Protein AF-A0A7V6X2F6-F1 (afdb_monomer_lite)

Secondary structure (DSSP, 8-state):
-PPPHHHHHHHTT-------SSPPPSS-PPPSS-PPPPHHHHHHHHHHHHSPPEE-SHHHHHHHHHHHHTTTS-HHHHHHHHHHHHHHHS-----TT-SS---SSSSTTEE---TTT--HHHHHTHHHHHHTT-

Foldseek 3Di:
DDDDPQRVCVVVVNHPDPDDPDDDDPDDDDDPDDDDDDPLVVVLVVVVVPFDQDADCQQVVQLVVQLVVQPPDDPVCSNVRSNVRSVVGADFDADPSDPDGGDCHNGSNYDYD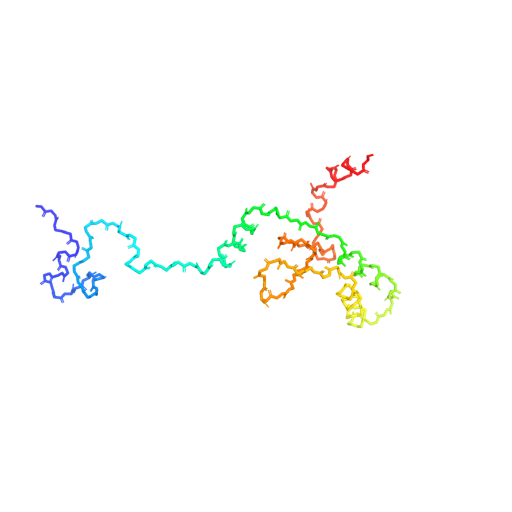DVVVDCPVCVVCVVVVVVVVD

pLDDT: mean 87.43, std 11.26, range [55.06, 98.31]

Radius of gyration: 27.43 Å; chains: 1; bounding box: 76×49×51 Å

Sequence (134 aa):
MVKKLADILEEKGINVSFQYGGKAPDEIVDREIKKEPHPRVKKLKDQYLNTLSSASMEFPYWYSRKFMELDGEVPEIRRAAALKHAFSHITPTIWPGELLVGGKTYHYRGSFPMPWESEGYFMAKEDELYQNAL

Structure (mmCIF, N/CA/C/O backbone):
data_AF-A0A7V6X2F6-F1
#
_entry.id   AF-A0A7V6X2F6-F1
#
loop_
_atom_site.group_PDB
_atom_site.id
_atom_site.type_symbol
_atom_site.label_atom_id
_atom_site.label_alt_id
_atom_site.label_comp_id
_atom_site.label_asym_id
_atom_site.label_entity_id
_atom_site.label_seq_id
_atom_site.pdbx_PDB_ins_code
_atom_site.Cartn_x
_atom_site.Cartn_y
_atom_site.Cartn_z
_atom_site.occupancy
_atom_site.B_iso_or_equiv
_atom_site.auth_seq_id
_atom_site.auth_comp_id
_atom_site.auth_asym_id
_atom_site.auth_atom_id
_atom_site.pdbx_PDB_model_num
ATOM 1 N N . MET A 1 1 ? -46.076 38.728 17.946 1.00 55.06 1 MET A N 1
ATOM 2 C CA . MET A 1 1 ? -45.013 37.702 18.009 1.00 55.06 1 MET A CA 1
ATOM 3 C C . MET A 1 1 ? -44.959 37.041 16.636 1.00 55.06 1 MET A C 1
ATOM 5 O O . MET A 1 1 ? -46.013 36.654 16.149 1.00 55.06 1 MET A O 1
ATOM 9 N N . VAL A 1 2 ? -43.810 37.041 15.954 1.00 77.50 2 VAL A N 1
ATOM 10 C CA . VAL A 1 2 ? -43.694 36.495 14.585 1.00 77.50 2 VAL A CA 1
ATOM 11 C C . VAL A 1 2 ? -43.770 34.968 14.670 1.00 77.50 2 VAL A C 1
ATOM 13 O O . VAL A 1 2 ? -42.940 34.368 15.349 1.00 77.50 2 VAL A O 1
ATOM 16 N N . LYS A 1 3 ? -44.780 34.353 14.040 1.00 78.31 3 LYS A N 1
ATOM 17 C CA . LYS A 1 3 ? -44.917 32.887 13.979 1.00 78.31 3 LYS A CA 1
ATOM 18 C C . LYS A 1 3 ? -43.789 32.301 13.131 1.00 78.31 3 LYS A C 1
ATOM 20 O O . LYS A 1 3 ? -43.446 32.877 12.094 1.00 78.31 3 LYS A O 1
ATOM 25 N N . LYS A 1 4 ? -43.208 31.176 13.551 1.00 81.06 4 LYS A N 1
ATOM 26 C CA . LYS A 1 4 ? -42.192 30.487 12.748 1.00 81.06 4 LYS A CA 1
ATOM 27 C C . LYS A 1 4 ? -42.876 29.791 11.571 1.00 81.06 4 LYS A C 1
ATOM 29 O O . LYS A 1 4 ? -44.047 29.431 11.634 1.00 81.06 4 LYS A O 1
ATOM 34 N N . LEU A 1 5 ? -42.131 29.589 10.485 1.00 78.56 5 LEU A N 1
ATOM 35 C CA . LEU A 1 5 ? -42.635 28.908 9.288 1.00 78.56 5 LEU A CA 1
ATOM 36 C C . LEU A 1 5 ? -43.177 27.501 9.603 1.00 78.56 5 LEU A C 1
ATOM 38 O O . LEU A 1 5 ? -44.172 27.093 9.016 1.00 78.56 5 LEU A O 1
ATOM 42 N N . ALA A 1 6 ? -42.551 26.798 10.553 1.00 74.62 6 ALA A N 1
ATOM 43 C CA . ALA A 1 6 ? -43.011 25.499 11.040 1.00 74.62 6 ALA A CA 1
ATOM 44 C C . ALA A 1 6 ? -44.433 25.576 11.628 1.00 74.62 6 ALA A C 1
ATOM 46 O O . ALA A 1 6 ? -45.296 24.820 11.195 1.00 74.62 6 ALA A O 1
ATOM 47 N N . ASP A 1 7 ? -44.695 26.554 12.503 1.00 80.25 7 ASP A N 1
ATOM 48 C CA . ASP A 1 7 ? -46.001 26.761 13.148 1.00 80.25 7 ASP A CA 1
ATOM 49 C C . ASP A 1 7 ? -47.108 27.054 12.112 1.00 80.25 7 ASP A C 1
ATOM 51 O O . ASP A 1 7 ? -48.229 26.566 12.214 1.00 80.25 7 ASP A O 1
ATOM 55 N N . ILE A 1 8 ? -46.786 27.831 11.068 1.00 81.69 8 ILE A N 1
ATOM 56 C CA . ILE A 1 8 ? -47.728 28.189 9.989 1.00 81.69 8 ILE A CA 1
ATOM 57 C C . ILE A 1 8 ? -48.078 26.975 9.118 1.00 81.69 8 ILE A C 1
ATOM 59 O O . ILE A 1 8 ? -49.196 26.867 8.610 1.00 81.69 8 ILE A O 1
ATOM 63 N N . LEU A 1 9 ? -47.112 26.090 8.883 1.00 76.94 9 LEU A N 1
ATOM 64 C CA . LEU A 1 9 ? -47.305 24.901 8.056 1.00 76.94 9 LEU A CA 1
ATOM 65 C C . LEU A 1 9 ? -48.043 23.799 8.829 1.00 76.94 9 LEU A C 1
ATOM 67 O O . LEU A 1 9 ? -48.918 23.150 8.253 1.00 76.94 9 LEU A O 1
ATOM 71 N N . GLU A 1 10 ? -47.795 23.676 10.134 1.00 79.88 10 GLU A N 1
ATOM 72 C CA . GLU A 1 10 ? -48.547 22.794 11.031 1.00 79.88 10 GLU A CA 1
ATOM 73 C C . GLU A 1 10 ? -50.026 23.208 11.131 1.00 79.88 10 GLU A C 1
ATOM 75 O O . GLU A 1 10 ? -50.908 22.364 10.974 1.00 79.88 10 GLU A O 1
ATOM 80 N N . GLU A 1 11 ? -50.322 24.511 11.241 1.00 81.25 11 GLU A N 1
ATOM 81 C CA . GLU A 1 11 ? -51.697 25.049 11.178 1.00 81.25 11 GLU A CA 1
ATOM 82 C C . GLU A 1 11 ? -52.423 24.708 9.863 1.00 81.25 11 GLU A C 1
ATOM 84 O O . GLU A 1 11 ? -53.651 24.633 9.826 1.00 81.25 11 GLU A O 1
ATOM 89 N N . LYS A 1 12 ? -51.677 24.479 8.777 1.00 82.12 12 LYS A N 1
ATOM 90 C CA . LYS A 1 12 ? -52.211 24.079 7.465 1.00 82.12 12 LYS A CA 1
ATOM 91 C C . LYS A 1 12 ? -52.267 22.562 7.268 1.00 82.12 12 LYS A C 1
ATOM 93 O O . LYS A 1 12 ? -52.540 22.109 6.158 1.00 82.12 12 LYS A O 1
ATOM 98 N N . GLY A 1 13 ? -52.004 21.780 8.316 1.00 71.25 13 GLY A N 1
ATOM 99 C CA . GLY A 1 13 ? -51.996 20.318 8.266 1.00 71.25 13 GLY A CA 1
ATOM 100 C C . GLY A 1 13 ? -50.800 19.727 7.513 1.00 71.25 13 GLY A C 1
ATOM 101 O O . GLY A 1 13 ? -50.810 18.539 7.196 1.00 71.25 13 GLY A O 1
ATOM 102 N N . ILE A 1 14 ? -49.774 20.529 7.213 1.00 73.00 14 ILE A N 1
ATOM 103 C CA . ILE A 1 14 ? -48.550 20.087 6.541 1.00 73.00 14 ILE A CA 1
ATOM 104 C C . ILE A 1 14 ? -47.479 19.919 7.614 1.00 73.00 14 ILE A C 1
ATOM 106 O O . ILE A 1 14 ? -46.840 20.882 8.037 1.00 73.00 14 ILE A O 1
ATOM 110 N N . ASN A 1 15 ? -47.287 18.682 8.071 1.00 64.62 15 ASN A N 1
ATOM 111 C CA . ASN A 1 15 ? -46.274 18.385 9.074 1.00 64.62 15 ASN A CA 1
ATOM 112 C C . ASN A 1 15 ? -44.872 18.441 8.438 1.00 64.62 15 ASN A C 1
ATOM 114 O O . ASN A 1 15 ? -44.514 17.601 7.615 1.00 64.62 15 ASN A O 1
ATOM 118 N N . VAL A 1 16 ? -44.097 19.460 8.810 1.00 63.94 16 VAL A N 1
ATOM 119 C CA . VAL A 1 16 ? -42.724 19.707 8.324 1.00 63.94 16 VAL A CA 1
ATOM 120 C C . VAL A 1 16 ? -41.669 19.152 9.285 1.00 63.94 16 VAL A C 1
ATOM 122 O O . VAL A 1 16 ? -40.470 19.324 9.066 1.00 63.94 16 VAL A O 1
ATOM 125 N N . SER A 1 17 ? -42.088 18.522 10.385 1.00 62.69 17 SER A N 1
ATOM 126 C CA . SER A 1 17 ? -41.156 17.944 11.343 1.00 62.69 17 SER A CA 1
ATOM 127 C C . SER A 1 17 ? -40.622 16.617 10.799 1.00 62.69 17 SER A C 1
ATOM 129 O O . SER A 1 17 ? -41.375 15.716 10.441 1.00 62.69 17 SER A O 1
ATOM 131 N N . PHE A 1 18 ? -39.296 16.478 10.742 1.00 56.50 18 PHE A N 1
ATOM 132 C CA . PHE A 1 18 ? -38.608 15.222 10.418 1.00 56.50 18 PHE A CA 1
ATOM 133 C C . PHE A 1 18 ? -38.689 14.214 11.587 1.00 56.50 18 PHE A C 1
ATOM 135 O O . PHE A 1 18 ? -37.700 13.576 11.941 1.00 56.50 18 PHE A O 1
ATOM 142 N N . GLN A 1 19 ? -39.850 14.109 12.238 1.00 61.47 19 GLN A N 1
ATOM 143 C CA . GLN A 1 19 ? -40.090 13.221 13.371 1.00 61.47 19 GLN A CA 1
ATOM 144 C C . GLN A 1 19 ? -40.702 11.909 12.879 1.00 61.47 19 GLN A C 1
ATOM 146 O O . GLN A 1 19 ? -41.792 11.888 12.314 1.00 61.47 19 GLN A O 1
ATOM 151 N N . TYR A 1 20 ? -40.001 10.799 13.108 1.00 55.44 20 TYR A N 1
ATOM 152 C CA . TYR A 1 20 ? -40.509 9.449 12.877 1.00 55.44 20 TYR A CA 1
ATOM 153 C C . TYR A 1 20 ? -40.416 8.655 14.181 1.00 55.44 20 TYR A C 1
ATOM 155 O O . TYR A 1 20 ? -39.336 8.532 14.750 1.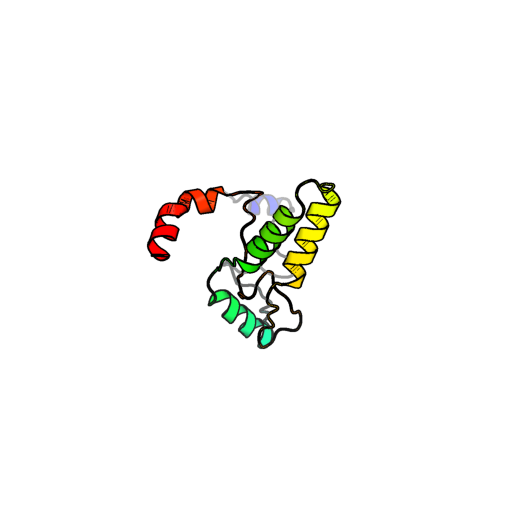00 55.44 20 TYR A O 1
ATOM 163 N N . GLY A 1 21 ? -41.541 8.118 14.661 1.00 62.41 21 GLY A N 1
ATOM 164 C CA . GLY A 1 21 ? -41.569 7.187 15.796 1.00 62.41 21 GLY A CA 1
ATOM 165 C C . GLY A 1 21 ? -41.506 7.792 17.209 1.00 62.41 21 GLY A C 1
ATOM 166 O O . GLY A 1 21 ? -41.457 7.026 18.166 1.00 62.41 21 GLY A O 1
ATOM 167 N N . GLY A 1 22 ? -41.545 9.119 17.381 1.00 67.69 22 GLY A N 1
ATOM 168 C CA . GLY A 1 22 ? -41.545 9.754 18.707 1.00 67.69 22 GLY A CA 1
ATOM 169 C C . GLY A 1 22 ? -41.330 11.270 18.673 1.00 67.69 22 GLY A C 1
ATOM 170 O O . GLY A 1 22 ? -41.261 11.870 17.601 1.00 67.69 22 GLY A O 1
ATOM 171 N N . LYS A 1 23 ? -41.217 11.894 19.855 1.00 69.81 23 LYS A N 1
ATOM 172 C CA . LYS A 1 23 ? -40.871 13.318 19.997 1.00 69.81 23 LYS A CA 1
ATOM 173 C C . LYS A 1 23 ? -39.364 13.482 19.779 1.00 69.81 23 LYS A C 1
ATOM 175 O O . LYS A 1 23 ? -38.588 12.848 20.492 1.00 69.81 23 LYS A O 1
ATOM 180 N N . ALA A 1 24 ? -38.951 14.318 18.822 1.00 68.62 24 ALA A N 1
ATOM 181 C CA . ALA A 1 24 ? -37.528 14.615 18.657 1.00 68.62 24 ALA A CA 1
ATOM 182 C C . ALA A 1 24 ? -36.983 15.284 19.932 1.00 68.62 24 ALA A C 1
ATOM 184 O O . ALA A 1 24 ? -37.689 16.100 20.531 1.00 68.62 24 ALA A O 1
ATOM 185 N N . PRO A 1 25 ? -35.753 14.945 20.343 1.00 71.38 25 PRO A N 1
ATOM 186 C CA . PRO A 1 25 ? -35.112 15.571 21.488 1.00 71.38 25 PRO A CA 1
ATOM 187 C C . PRO A 1 25 ? -34.924 17.074 21.261 1.00 71.38 25 PRO A C 1
ATOM 189 O O . PRO A 1 25 ? -34.732 17.528 20.133 1.00 71.38 25 PRO A O 1
ATOM 192 N N . ASP A 1 26 ? -34.982 17.835 22.355 1.00 75.94 26 ASP A N 1
ATOM 193 C CA . ASP A 1 26 ? -34.919 19.302 22.330 1.00 75.94 26 ASP A CA 1
ATOM 194 C C . ASP A 1 26 ? -33.524 19.829 21.918 1.00 75.94 26 ASP A C 1
ATOM 196 O O . ASP A 1 26 ? -33.380 20.986 21.526 1.00 75.94 26 ASP A O 1
ATOM 200 N N . GLU A 1 27 ? -32.504 18.963 21.946 1.00 81.62 27 GLU A N 1
ATOM 201 C CA . GLU A 1 27 ? -31.126 19.245 21.539 1.00 81.62 27 GLU A CA 1
ATOM 202 C C . GLU A 1 27 ? -30.609 18.190 20.550 1.00 81.62 27 GLU A C 1
ATOM 204 O O . GLU A 1 27 ? -31.157 17.092 20.428 1.00 81.62 27 GLU A O 1
ATOM 209 N N . ILE A 1 28 ? -29.522 18.514 19.838 1.00 77.19 28 ILE A N 1
ATOM 210 C CA . ILE A 1 28 ? -28.830 17.554 18.972 1.00 77.19 28 ILE A CA 1
ATOM 211 C C . ILE A 1 28 ? -28.258 16.442 19.858 1.00 77.19 28 ILE A C 1
ATOM 213 O O . ILE A 1 28 ? -27.269 16.644 20.561 1.00 77.19 28 ILE A O 1
ATOM 217 N N . VAL A 1 29 ? -28.871 15.262 19.802 1.00 81.06 29 VAL A N 1
ATOM 218 C CA . VAL A 1 29 ? -28.381 14.064 20.489 1.00 81.06 29 VAL A CA 1
ATOM 219 C C . VAL A 1 29 ? -27.600 13.167 19.535 1.00 81.06 29 VAL A C 1
ATOM 221 O O . VAL A 1 29 ? -27.787 13.192 18.318 1.00 81.06 29 VAL A O 1
ATOM 224 N N . ASP A 1 30 ? -26.717 12.352 20.105 1.00 82.06 30 ASP A N 1
ATOM 225 C CA . ASP A 1 30 ? -26.029 11.295 19.368 1.00 82.06 30 ASP A CA 1
ATOM 226 C C . ASP A 1 30 ? -27.021 10.227 18.865 1.00 82.06 30 ASP A C 1
ATOM 228 O O . ASP A 1 30 ? -28.179 10.164 19.285 1.00 82.06 30 ASP A O 1
ATOM 232 N N . ARG A 1 31 ? -26.568 9.358 17.960 1.00 82.00 31 ARG A N 1
ATOM 233 C CA . ARG A 1 31 ? -27.383 8.264 17.424 1.00 82.00 31 ARG A CA 1
ATOM 234 C C . ARG A 1 31 ? -27.905 7.369 18.550 1.00 82.00 31 ARG A C 1
ATOM 236 O O . ARG A 1 31 ? -27.137 6.909 19.393 1.00 82.00 31 ARG A O 1
ATOM 243 N N . GLU A 1 32 ? -29.194 7.034 18.484 1.00 81.12 32 GLU A N 1
ATOM 244 C CA . GLU A 1 32 ? -29.843 6.105 19.422 1.00 81.12 32 GLU A CA 1
ATOM 245 C C . GLU A 1 32 ? -29.136 4.740 19.463 1.00 81.12 32 GLU A C 1
ATOM 247 O O . GLU A 1 32 ? -28.928 4.159 20.527 1.00 81.12 32 GLU A O 1
ATOM 252 N N . ILE A 1 33 ? -28.711 4.241 18.296 1.00 84.25 33 ILE A N 1
ATOM 253 C CA . ILE A 1 33 ? -27.984 2.975 18.175 1.00 84.25 33 ILE A CA 1
ATOM 254 C C . ILE A 1 33 ? -26.479 3.240 18.192 1.00 84.25 33 ILE A C 1
ATOM 256 O O . ILE A 1 33 ? -25.887 3.656 17.189 1.00 84.25 33 ILE A O 1
ATOM 260 N N . LYS A 1 34 ? -25.845 2.888 19.310 1.00 86.38 34 LYS A N 1
ATOM 261 C CA . LYS A 1 34 ? -24.389 2.910 19.477 1.00 86.38 34 LYS A CA 1
ATOM 262 C C . LYS A 1 34 ? -23.804 1.555 19.086 1.00 86.38 34 LYS A C 1
ATOM 264 O O . LYS A 1 34 ? -23.955 0.572 19.806 1.00 86.38 34 LYS A O 1
ATOM 269 N N . LYS A 1 35 ? -23.176 1.481 17.910 1.00 87.12 35 LYS A N 1
ATOM 270 C CA . LYS A 1 35 ? -22.499 0.264 17.437 1.00 87.12 35 LYS A CA 1
ATOM 271 C C . LYS A 1 35 ? -21.029 0.306 17.829 1.00 87.12 35 LYS A C 1
ATOM 273 O O . LYS A 1 35 ? -20.305 1.185 17.372 1.00 87.12 35 LYS A O 1
ATOM 278 N N . GLU A 1 36 ? -20.589 -0.688 18.589 1.00 90.56 36 GLU A N 1
ATOM 279 C CA . GLU A 1 36 ? -19.172 -0.873 18.889 1.00 90.56 36 GLU A CA 1
ATOM 280 C C . GLU A 1 36 ? -18.511 -1.777 17.838 1.00 90.56 36 GLU A C 1
ATOM 282 O O . GLU A 1 36 ? -19.052 -2.836 17.496 1.00 90.56 36 GLU A O 1
ATOM 287 N N . PRO A 1 37 ? -17.346 -1.390 17.291 1.00 90.31 37 PRO A N 1
ATOM 288 C CA . PRO A 1 37 ? -16.607 -2.248 16.382 1.00 90.31 37 PRO A CA 1
ATOM 289 C C . PRO A 1 37 ? -16.061 -3.471 17.126 1.00 90.31 37 PRO A C 1
ATOM 291 O O . PRO A 1 37 ? -15.670 -3.400 18.291 1.00 90.31 37 PRO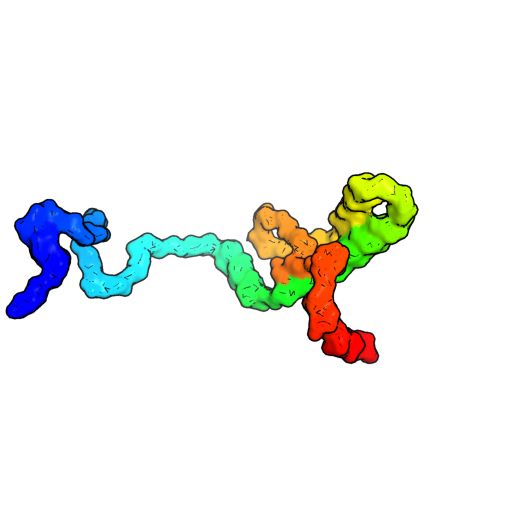 A O 1
ATOM 294 N N . HIS A 1 38 ? -15.947 -4.597 16.420 1.00 95.19 38 HIS A N 1
ATOM 295 C CA . HIS A 1 38 ? -15.286 -5.784 16.960 1.00 95.19 38 HIS A CA 1
ATOM 296 C C . HIS A 1 38 ? -13.850 -5.437 17.420 1.00 95.19 38 HIS A C 1
ATOM 298 O O . HIS A 1 38 ? -13.161 -4.701 16.703 1.00 95.19 38 HIS A O 1
ATOM 304 N N . PRO A 1 39 ? -13.332 -5.995 18.535 1.00 96.31 39 PRO A N 1
ATOM 305 C CA . PRO A 1 39 ? -12.014 -5.635 19.079 1.00 96.31 39 PRO A CA 1
ATOM 306 C C . PRO A 1 39 ? -10.864 -5.680 18.061 1.00 96.31 39 PRO A C 1
ATOM 308 O O . PRO A 1 39 ? -9.985 -4.824 18.064 1.00 96.31 39 PRO A O 1
ATOM 311 N N . ARG A 1 40 ? -10.899 -6.648 17.136 1.00 96.62 40 ARG A N 1
ATOM 312 C CA . ARG A 1 40 ? -9.966 -6.759 15.998 1.00 96.62 40 ARG A CA 1
ATOM 313 C C . ARG A 1 40 ? -9.993 -5.535 15.074 1.00 96.62 40 ARG A C 1
ATOM 315 O O . ARG A 1 40 ? -8.942 -5.026 14.715 1.00 96.62 40 ARG A O 1
ATOM 322 N N . VAL A 1 41 ? -11.184 -5.046 14.725 1.00 96.12 41 VAL A N 1
ATOM 323 C CA . VAL A 1 41 ? -11.358 -3.860 13.868 1.00 96.12 41 VAL A CA 1
ATOM 324 C C . VAL A 1 41 ? -10.884 -2.608 14.593 1.00 96.12 41 VAL A C 1
ATOM 326 O O . VAL A 1 41 ? -10.228 -1.769 13.984 1.00 96.12 41 VAL A O 1
ATOM 329 N N . LYS A 1 42 ? -11.158 -2.504 15.899 1.00 96.25 42 LYS A N 1
ATOM 330 C CA . LYS A 1 42 ? -10.649 -1.404 16.724 1.00 96.25 42 LYS A CA 1
ATOM 331 C C . LYS A 1 42 ? -9.117 -1.354 16.695 1.00 96.25 42 LYS A C 1
ATOM 333 O O . LYS A 1 42 ? -8.569 -0.323 16.337 1.00 96.25 42 LYS A O 1
ATOM 338 N N . LYS A 1 43 ? -8.442 -2.490 16.919 1.00 96.50 43 LYS A N 1
ATOM 339 C CA . LYS A 1 43 ? -6.972 -2.589 16.836 1.00 96.50 43 LYS A CA 1
ATOM 340 C C . LYS A 1 43 ? -6.413 -2.189 15.465 1.00 96.50 43 LYS A C 1
ATOM 342 O O . LYS A 1 43 ? -5.453 -1.432 15.411 1.00 96.50 43 LYS A O 1
ATOM 347 N N . LEU A 1 44 ? -7.021 -2.656 14.371 1.00 96.44 44 LEU A N 1
ATOM 348 C CA . LEU A 1 44 ? -6.590 -2.295 13.011 1.00 96.44 44 LEU A CA 1
ATOM 349 C C . LEU A 1 44 ? -6.789 -0.797 12.727 1.00 96.44 44 LEU A C 1
ATOM 351 O O . LEU A 1 44 ? -5.924 -0.153 12.139 1.00 96.44 44 LEU A O 1
ATOM 355 N N . LYS A 1 45 ? -7.901 -0.213 13.189 1.00 95.69 45 LYS A N 1
ATOM 356 C CA . LYS A 1 45 ? -8.140 1.232 13.091 1.00 95.69 45 LYS A CA 1
ATOM 357 C C . LYS A 1 45 ? -7.111 2.023 13.899 1.00 95.69 45 LYS A C 1
ATOM 359 O O . LYS A 1 45 ? -6.586 3.013 13.399 1.00 95.69 45 LYS A O 1
ATOM 364 N N . ASP A 1 46 ? -6.811 1.589 15.116 1.00 96.25 46 ASP A N 1
ATOM 365 C CA . ASP A 1 46 ? -5.817 2.245 15.963 1.00 96.25 46 ASP A CA 1
ATOM 366 C C . ASP A 1 46 ? -4.427 2.173 15.307 1.00 96.25 46 ASP A C 1
ATOM 368 O O . ASP A 1 46 ? -3.720 3.177 15.252 1.00 96.25 46 ASP A O 1
ATOM 372 N N . GLN A 1 47 ? -4.060 1.035 14.710 1.00 95.44 47 GLN A N 1
ATOM 373 C CA . GLN A 1 47 ? -2.833 0.906 13.918 1.00 95.44 47 GLN A CA 1
ATOM 374 C C . GLN A 1 47 ? -2.821 1.861 12.715 1.00 95.44 47 GLN A C 1
ATOM 376 O O . GLN A 1 47 ? -1.829 2.559 12.505 1.00 95.44 47 GLN A O 1
ATOM 381 N N . TYR A 1 48 ? -3.919 1.948 11.957 1.00 95.44 48 TYR A N 1
ATOM 382 C CA . TYR A 1 48 ? -4.052 2.886 10.837 1.00 95.44 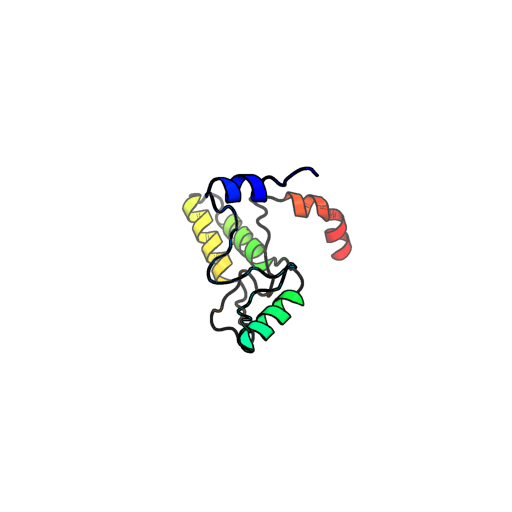48 TYR A CA 1
ATOM 383 C C . TYR A 1 48 ? -3.798 4.335 11.264 1.00 95.44 48 TYR A C 1
ATOM 385 O O . TYR A 1 48 ? -3.015 5.042 10.627 1.00 95.44 48 TYR A O 1
ATOM 393 N N . LEU A 1 49 ? -4.446 4.774 12.346 1.00 96.38 49 LEU A N 1
ATOM 394 C CA . LEU A 1 49 ? -4.360 6.154 12.829 1.00 96.38 49 LEU A CA 1
ATOM 395 C C . LEU A 1 49 ? -2.972 6.503 13.375 1.00 96.38 49 LEU A C 1
ATOM 397 O O . LEU A 1 49 ? -2.558 7.653 13.261 1.00 96.38 49 LEU A O 1
ATOM 401 N N . ASN A 1 50 ? -2.245 5.518 13.908 1.00 96.38 50 ASN A N 1
ATOM 402 C CA . ASN A 1 50 ? -0.883 5.696 14.412 1.00 96.38 50 ASN A CA 1
ATOM 403 C C . ASN A 1 50 ? 0.208 5.502 13.344 1.00 96.38 50 ASN A C 1
ATOM 405 O O . ASN A 1 50 ? 1.384 5.710 13.636 1.00 96.38 50 ASN A O 1
ATOM 409 N N . THR A 1 51 ? -0.142 5.107 12.116 1.00 96.06 51 THR A N 1
ATOM 410 C CA . THR A 1 51 ? 0.847 4.898 11.048 1.00 96.06 51 THR A CA 1
ATOM 411 C C . THR A 1 51 ? 0.983 6.137 10.163 1.00 96.06 51 THR A C 1
ATOM 413 O O . THR A 1 51 ? -0.010 6.749 9.754 1.00 96.06 51 THR A O 1
ATOM 416 N N . LEU A 1 52 ? 2.227 6.483 9.825 1.00 95.19 52 LEU A N 1
ATOM 417 C CA . LEU A 1 52 ? 2.556 7.553 8.886 1.00 95.19 52 LEU A CA 1
ATOM 418 C C . LEU A 1 52 ? 2.210 7.167 7.443 1.00 95.19 52 LEU A C 1
ATOM 420 O O . LEU A 1 52 ? 2.250 5.997 7.068 1.00 95.19 52 LEU A O 1
ATOM 424 N N . SER A 1 53 ? 1.895 8.173 6.627 1.00 94.00 53 SER A N 1
ATOM 425 C CA . SER A 1 53 ? 1.811 8.005 5.176 1.00 94.00 53 SER A CA 1
ATOM 426 C C . SER A 1 53 ? 3.221 7.846 4.611 1.00 94.00 53 SER A C 1
ATOM 428 O O . SER A 1 53 ? 4.076 8.690 4.878 1.00 94.00 53 SER A O 1
ATOM 430 N N . SER A 1 54 ? 3.469 6.794 3.831 1.00 91.56 54 SER A N 1
ATOM 431 C CA . SER A 1 54 ? 4.819 6.455 3.359 1.00 91.56 54 SER A CA 1
ATOM 432 C C . SER A 1 54 ? 4.848 6.154 1.864 1.00 91.56 54 SER A C 1
ATOM 434 O O . SER A 1 54 ? 3.965 5.475 1.335 1.00 91.56 54 SER A O 1
ATOM 436 N N . ALA A 1 55 ? 5.885 6.646 1.188 1.00 90.69 55 ALA A N 1
ATOM 437 C CA . ALA A 1 55 ? 6.165 6.348 -0.210 1.00 90.69 55 ALA A CA 1
ATOM 438 C C . ALA A 1 55 ? 7.230 5.245 -0.315 1.00 90.69 55 ALA A C 1
ATOM 440 O O . ALA A 1 55 ? 8.277 5.337 0.317 1.00 90.69 55 ALA A O 1
ATOM 441 N N . SER A 1 56 ? 6.961 4.214 -1.115 1.00 93.00 56 SER A N 1
ATOM 442 C CA . SER A 1 56 ? 7.911 3.145 -1.442 1.00 93.00 56 SER A CA 1
ATOM 443 C C . SER A 1 56 ? 8.453 3.315 -2.859 1.00 93.00 56 SER A C 1
ATOM 445 O O . SER A 1 56 ? 7.735 3.773 -3.749 1.00 93.00 56 SER A O 1
ATOM 447 N N . MET A 1 57 ? 9.695 2.876 -3.072 1.00 92.75 57 MET A N 1
ATOM 448 C CA . MET A 1 57 ? 10.352 2.876 -4.380 1.00 92.75 57 MET A CA 1
ATOM 449 C C . MET A 1 57 ? 10.403 1.499 -5.056 1.00 92.75 57 MET A C 1
ATOM 451 O O . MET A 1 57 ? 10.848 1.426 -6.196 1.00 92.75 57 MET A O 1
ATOM 455 N N . GLU A 1 58 ? 9.922 0.418 -4.426 1.00 95.94 58 GLU A N 1
ATOM 456 C CA . GLU A 1 58 ? 10.000 -0.935 -5.014 1.00 95.94 58 GLU A CA 1
ATOM 457 C C . GLU A 1 58 ? 9.275 -1.023 -6.361 1.00 95.94 58 GLU A C 1
ATOM 459 O O . GLU A 1 58 ? 9.860 -1.413 -7.369 1.00 95.94 58 GLU A O 1
ATOM 464 N N . PHE A 1 59 ? 8.003 -0.619 -6.393 1.00 96.62 59 PHE A N 1
ATOM 465 C CA . PHE A 1 59 ? 7.211 -0.653 -7.617 1.00 96.62 59 PHE A CA 1
ATOM 466 C C . PHE A 1 59 ? 7.814 0.204 -8.745 1.00 96.62 59 PHE A C 1
ATOM 468 O O . PHE A 1 59 ? 8.050 -0.348 -9.822 1.00 96.62 59 PHE A O 1
ATOM 475 N N . PRO A 1 60 ? 8.076 1.518 -8.560 1.00 94.94 60 PRO A N 1
ATOM 476 C CA . PRO A 1 60 ? 8.605 2.354 -9.636 1.00 94.94 60 PRO A CA 1
ATOM 477 C C . PRO A 1 60 ? 9.995 1.903 -10.078 1.00 94.94 60 PRO A C 1
ATOM 479 O O . PRO A 1 60 ? 10.278 1.956 -11.270 1.00 94.94 60 PRO A O 1
ATOM 482 N N . TYR A 1 61 ? 10.835 1.400 -9.169 1.00 95.62 61 TYR A N 1
ATOM 483 C CA . TYR A 1 61 ? 12.133 0.832 -9.528 1.00 95.62 61 TYR A CA 1
ATOM 484 C C . TYR A 1 61 ? 11.982 -0.347 -10.497 1.00 95.62 61 TYR A C 1
ATOM 486 O O . TYR A 1 61 ? 12.530 -0.317 -11.603 1.00 95.62 61 TYR A O 1
ATOM 494 N N . TRP A 1 62 ? 11.208 -1.368 -10.118 1.00 97.94 62 TRP A N 1
ATOM 495 C CA . TRP A 1 62 ? 11.044 -2.572 -10.935 1.00 97.94 62 TRP A CA 1
ATOM 496 C C . TRP A 1 62 ? 10.297 -2.297 -12.235 1.00 97.94 62 TRP A C 1
ATOM 498 O O . TRP A 1 62 ? 10.655 -2.842 -13.282 1.00 97.94 62 TRP A O 1
ATOM 508 N N . TYR A 1 63 ? 9.288 -1.427 -12.184 1.00 97.69 63 TYR A N 1
ATOM 509 C CA . TYR A 1 63 ? 8.572 -0.996 -13.373 1.00 97.69 63 TYR A CA 1
ATOM 510 C C . TYR A 1 63 ? 9.522 -0.314 -14.358 1.00 97.69 63 TYR A C 1
ATOM 512 O O . TYR A 1 63 ? 9.629 -0.756 -15.502 1.00 97.69 63 TYR A O 1
ATOM 520 N N . SER A 1 64 ? 10.227 0.736 -13.920 1.00 95.94 64 SER A N 1
ATOM 521 C CA . SER A 1 64 ? 11.076 1.546 -14.797 1.00 95.94 64 SER A CA 1
ATOM 522 C C . SER A 1 64 ? 12.213 0.721 -15.376 1.00 95.94 64 SER A C 1
ATOM 524 O O . SER A 1 64 ? 12.456 0.785 -16.577 1.00 95.94 64 SER A O 1
ATOM 526 N N . ARG A 1 65 ? 12.840 -0.135 -14.561 1.00 96.81 65 ARG A N 1
ATOM 527 C CA . ARG A 1 65 ? 13.880 -1.061 -15.016 1.00 96.81 65 ARG A CA 1
ATOM 528 C C . ARG A 1 65 ? 13.390 -1.943 -16.164 1.00 96.81 65 ARG A C 1
ATOM 530 O O . ARG A 1 65 ? 13.994 -1.943 -17.233 1.00 96.81 65 ARG A O 1
ATOM 537 N N . LYS A 1 66 ? 12.271 -2.654 -15.982 1.00 98.19 66 LYS A N 1
ATOM 538 C CA . LYS A 1 66 ? 11.740 -3.546 -17.025 1.00 98.19 66 LYS A CA 1
ATOM 539 C C . LYS A 1 66 ? 11.241 -2.782 -18.245 1.00 98.19 66 LYS A C 1
ATOM 541 O O . LYS A 1 66 ? 11.392 -3.252 -19.369 1.00 98.19 66 LYS A O 1
ATOM 546 N N . PHE A 1 67 ? 10.644 -1.615 -18.028 1.00 97.56 67 PHE A N 1
ATOM 547 C CA . PHE A 1 67 ? 10.179 -0.759 -19.106 1.00 97.56 67 PHE A CA 1
ATOM 548 C C . PHE A 1 67 ? 11.350 -0.288 -19.977 1.00 97.56 67 PHE A C 1
ATOM 550 O O . PHE A 1 67 ? 11.252 -0.363 -21.198 1.00 97.56 67 PHE A O 1
ATOM 557 N N . MET A 1 68 ? 12.463 0.144 -19.379 1.00 97.06 68 MET A N 1
ATOM 558 C CA . MET A 1 68 ? 13.675 0.555 -20.101 1.00 97.06 68 MET A CA 1
ATOM 559 C C . MET A 1 68 ? 14.357 -0.616 -20.821 1.00 97.06 68 MET A C 1
ATOM 561 O O . MET A 1 68 ? 14.816 -0.441 -21.942 1.00 97.06 68 MET A O 1
ATOM 565 N N . GLU A 1 69 ? 14.368 -1.816 -20.233 1.00 98.00 69 GLU A N 1
ATOM 566 C CA . GLU A 1 69 ? 14.906 -3.026 -20.882 1.00 98.00 69 GLU A CA 1
ATOM 567 C C . GLU A 1 69 ? 14.176 -3.408 -22.181 1.00 98.00 69 GLU A C 1
ATOM 569 O O . GLU A 1 69 ? 14.759 -4.059 -23.043 1.00 98.00 69 GLU A O 1
ATOM 574 N N . LEU A 1 70 ? 12.898 -3.049 -22.306 1.00 97.88 70 LEU A N 1
ATOM 575 C CA . LEU A 1 70 ? 12.034 -3.394 -23.438 1.00 97.88 70 LEU A CA 1
ATOM 576 C C . LEU A 1 70 ? 11.867 -2.219 -24.411 1.00 97.88 70 LEU A C 1
ATOM 578 O O . LEU A 1 70 ? 10.790 -2.013 -24.975 1.00 97.88 70 LEU A O 1
ATOM 582 N N . ASP A 1 71 ? 12.902 -1.395 -24.562 1.00 97.25 71 ASP A N 1
ATOM 583 C CA . ASP A 1 71 ? 12.858 -0.294 -25.515 1.00 97.25 71 ASP A CA 1
ATOM 584 C C . ASP A 1 71 ? 12.760 -0.800 -26.960 1.00 97.25 71 ASP A C 1
ATOM 586 O O . ASP A 1 71 ? 13.453 -1.735 -27.354 1.00 97.25 71 ASP A O 1
ATOM 590 N N . GLY A 1 72 ? 11.848 -0.209 -27.736 1.00 96.88 72 GLY A N 1
ATOM 591 C CA . GLY A 1 72 ? 11.504 -0.664 -29.089 1.00 96.88 72 GLY A CA 1
ATOM 592 C C . GLY A 1 72 ? 10.428 -1.756 -29.176 1.00 96.88 72 GLY A C 1
ATOM 593 O O . GLY A 1 72 ? 10.010 -2.094 -30.280 1.00 96.88 72 GLY A O 1
ATOM 594 N N . GLU A 1 73 ? 9.940 -2.282 -28.050 1.00 98.06 73 GLU A N 1
ATOM 595 C CA . GLU A 1 73 ? 8.828 -3.241 -28.030 1.00 98.06 73 GLU A CA 1
ATOM 596 C C . GLU A 1 73 ? 7.465 -2.562 -28.274 1.00 98.06 73 GLU A C 1
ATOM 598 O O . GLU A 1 73 ? 7.293 -1.361 -28.029 1.00 98.06 73 GLU A O 1
ATOM 603 N N . VAL A 1 74 ? 6.467 -3.344 -28.700 1.00 98.12 74 VAL A N 1
ATOM 604 C CA . VAL A 1 74 ? 5.070 -2.899 -28.828 1.00 98.12 74 VAL A CA 1
ATOM 605 C C . VAL A 1 74 ? 4.582 -2.306 -27.491 1.00 98.12 74 VAL A C 1
ATOM 607 O O . VAL A 1 74 ? 4.693 -2.983 -26.461 1.00 98.12 74 VAL A O 1
ATOM 610 N N . PRO A 1 75 ? 4.032 -1.073 -27.457 1.00 97.19 75 PRO A N 1
ATOM 611 C CA . PRO A 1 75 ? 3.734 -0.360 -26.209 1.00 97.19 75 PRO A CA 1
ATOM 612 C C . PRO A 1 75 ? 2.881 -1.140 -25.201 1.00 97.19 75 PRO A C 1
ATOM 614 O O . PRO A 1 75 ? 3.156 -1.113 -23.999 1.00 97.19 75 PRO A O 1
ATOM 617 N N . GLU A 1 76 ? 1.873 -1.871 -25.668 1.00 97.94 76 GLU A N 1
ATOM 618 C CA . GLU A 1 76 ? 0.973 -2.675 -24.841 1.00 97.94 76 GLU A CA 1
ATOM 619 C C . GLU A 1 76 ? 1.712 -3.845 -24.186 1.00 97.94 76 GLU A C 1
ATOM 621 O O . GLU A 1 76 ? 1.550 -4.094 -22.988 1.00 97.94 76 GLU A O 1
ATOM 626 N N . ILE A 1 77 ? 2.574 -4.525 -24.950 1.00 98.19 77 ILE A N 1
ATOM 627 C CA . ILE A 1 77 ? 3.416 -5.621 -24.458 1.00 98.19 77 ILE A CA 1
ATOM 628 C C . ILE A 1 77 ? 4.443 -5.079 -23.469 1.00 98.19 77 ILE A C 1
ATOM 630 O O . ILE A 1 77 ? 4.584 -5.620 -22.368 1.00 98.19 77 ILE A O 1
ATOM 634 N N . ARG A 1 78 ? 5.096 -3.965 -23.811 1.00 98.19 78 ARG A N 1
ATOM 635 C CA . ARG A 1 78 ? 6.062 -3.269 -22.955 1.00 98.19 78 ARG A CA 1
ATOM 636 C C . ARG A 1 78 ? 5.446 -2.893 -21.608 1.00 98.19 78 ARG A C 1
ATOM 638 O O . ARG A 1 78 ? 6.000 -3.223 -20.556 1.00 98.19 78 ARG A O 1
ATOM 645 N N . ARG A 1 79 ? 4.269 -2.257 -21.619 1.00 97.25 79 ARG A N 1
ATOM 646 C CA . ARG A 1 79 ? 3.531 -1.850 -20.412 1.00 97.25 79 ARG A CA 1
ATOM 647 C C . ARG A 1 79 ? 3.098 -3.058 -19.585 1.00 97.25 79 ARG A C 1
ATOM 649 O O . ARG A 1 79 ? 3.321 -3.066 -18.374 1.00 97.25 79 ARG A O 1
ATOM 656 N N . ALA A 1 80 ? 2.507 -4.075 -20.211 1.00 98.31 80 ALA A N 1
ATOM 657 C CA . ALA A 1 80 ? 2.049 -5.275 -19.514 1.00 98.31 80 ALA A CA 1
ATOM 658 C C . ALA A 1 80 ? 3.213 -6.041 -18.865 1.00 98.31 80 ALA A C 1
ATOM 660 O O . ALA A 1 80 ? 3.118 -6.447 -17.704 1.00 98.31 80 ALA A O 1
ATOM 661 N N . ALA A 1 81 ? 4.332 -6.190 -19.576 1.00 98.31 81 ALA A N 1
ATOM 662 C CA . ALA A 1 81 ? 5.529 -6.845 -19.064 1.00 98.31 81 ALA A CA 1
ATOM 663 C C . ALA A 1 81 ? 6.145 -6.077 -17.886 1.00 98.31 81 ALA A C 1
ATOM 665 O O . ALA A 1 81 ? 6.496 -6.698 -16.881 1.00 98.31 81 ALA A O 1
ATOM 666 N N . ALA A 1 82 ? 6.223 -4.746 -17.967 1.00 98.19 82 ALA A N 1
ATOM 667 C CA . ALA A 1 82 ? 6.724 -3.911 -16.878 1.00 98.19 82 ALA A CA 1
ATOM 668 C C . ALA A 1 82 ? 5.828 -3.971 -15.629 1.00 98.19 82 ALA A C 1
ATOM 670 O O . ALA A 1 82 ? 6.335 -4.142 -14.521 1.00 98.19 82 ALA A O 1
ATOM 671 N N . LEU A 1 83 ? 4.499 -3.922 -15.794 1.00 97.62 83 LEU A N 1
ATOM 672 C CA . LEU A 1 83 ? 3.547 -4.084 -14.686 1.00 97.62 83 LEU A CA 1
ATOM 673 C C . LEU A 1 83 ? 3.663 -5.462 -14.033 1.00 97.62 83 LEU A C 1
ATOM 675 O O . LEU A 1 83 ? 3.767 -5.553 -12.810 1.00 97.62 83 LEU A O 1
ATOM 679 N N . LYS A 1 84 ? 3.685 -6.531 -14.840 1.00 98.31 84 LYS A N 1
ATOM 680 C CA . LYS A 1 84 ? 3.897 -7.896 -14.344 1.00 98.31 84 LYS A CA 1
ATOM 681 C C . LYS A 1 84 ? 5.194 -7.976 -13.548 1.00 98.31 84 LYS A C 1
ATOM 683 O O . LYS A 1 84 ? 5.197 -8.536 -12.455 1.00 98.31 84 LYS A O 1
ATOM 688 N N . HIS A 1 85 ? 6.281 -7.423 -14.082 1.00 98.25 85 HIS A N 1
ATOM 689 C CA . HIS A 1 85 ? 7.578 -7.453 -13.422 1.00 98.25 85 HIS A CA 1
ATOM 690 C C . HIS A 1 85 ? 7.531 -6.715 -12.082 1.00 98.25 85 HIS A C 1
ATOM 692 O O . HIS A 1 85 ? 7.899 -7.304 -11.074 1.00 98.25 85 HIS A O 1
ATOM 698 N N . ALA A 1 86 ? 6.975 -5.504 -12.037 1.00 97.56 86 ALA A N 1
ATOM 699 C CA . ALA A 1 86 ? 6.843 -4.739 -10.802 1.00 97.56 86 ALA A CA 1
ATOM 700 C C . ALA A 1 86 ? 6.014 -5.472 -9.735 1.00 97.56 86 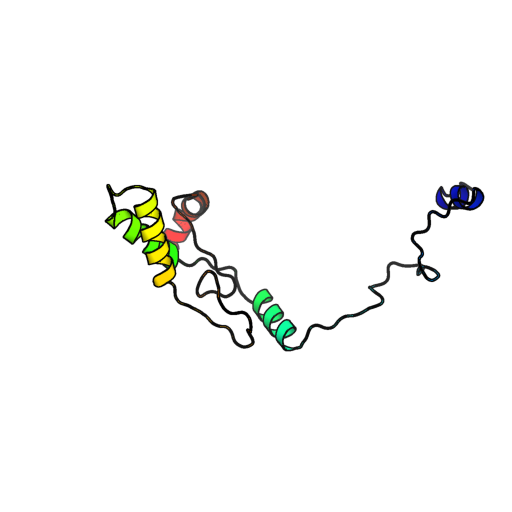ALA A C 1
ATOM 702 O O . ALA A 1 86 ? 6.518 -5.730 -8.645 1.00 97.56 86 ALA A O 1
ATOM 703 N N . PHE A 1 87 ? 4.785 -5.895 -10.051 1.00 96.25 87 PHE A N 1
ATOM 704 C CA . PHE A 1 87 ? 3.924 -6.599 -9.089 1.00 96.25 87 PHE A CA 1
ATOM 705 C C . PHE A 1 87 ? 4.477 -7.956 -8.636 1.00 96.25 87 PHE A C 1
ATOM 707 O O . PHE A 1 87 ? 4.137 -8.408 -7.548 1.00 96.25 87 PHE A O 1
ATOM 714 N N . SER A 1 88 ? 5.331 -8.605 -9.434 1.00 97.25 88 SER A N 1
ATOM 715 C CA . SER A 1 88 ? 5.962 -9.873 -9.033 1.00 97.25 88 SER A CA 1
ATOM 716 C C . SER A 1 88 ? 7.156 -9.689 -8.090 1.00 97.25 88 SER A C 1
ATOM 718 O O . SER A 1 88 ? 7.625 -10.678 -7.538 1.00 97.25 88 SER A O 1
ATOM 720 N N . HIS A 1 89 ? 7.668 -8.462 -7.931 1.00 97.31 89 HIS A N 1
ATOM 721 C CA . HIS A 1 89 ? 8.878 -8.171 -7.149 1.00 97.31 89 HIS A CA 1
ATOM 722 C C . HIS A 1 89 ? 8.640 -7.236 -5.954 1.00 97.31 89 HIS A C 1
ATOM 724 O O . HIS A 1 89 ? 9.589 -6.928 -5.235 1.00 97.31 89 HIS A O 1
ATOM 730 N N . ILE A 1 90 ? 7.407 -6.770 -5.730 1.00 96.19 90 ILE A N 1
ATOM 731 C CA . ILE A 1 90 ? 7.077 -6.018 -4.513 1.00 96.19 90 ILE A CA 1
ATOM 732 C C . ILE A 1 90 ? 7.060 -6.938 -3.292 1.00 96.19 90 ILE A C 1
ATOM 734 O O . ILE A 1 90 ? 6.647 -8.096 -3.379 1.00 96.19 90 ILE A O 1
ATOM 738 N N . THR A 1 91 ? 7.454 -6.405 -2.140 1.00 97.00 91 THR A N 1
ATOM 739 C CA . THR A 1 91 ? 7.445 -7.132 -0.871 1.00 97.00 91 THR A CA 1
ATOM 740 C C . THR A 1 91 ? 6.005 -7.283 -0.357 1.00 97.00 91 THR A C 1
ATOM 742 O O . THR A 1 91 ? 5.376 -6.282 0.013 1.00 97.00 91 THR A O 1
ATOM 745 N N . PRO A 1 92 ? 5.440 -8.507 -0.295 1.00 95.56 92 PRO A N 1
ATOM 746 C CA . PRO A 1 92 ? 4.110 -8.715 0.263 1.00 95.56 92 PRO A CA 1
ATOM 747 C C . PRO A 1 92 ? 4.156 -8.573 1.785 1.00 95.56 92 PRO A C 1
ATOM 749 O O . PRO A 1 92 ? 5.060 -9.078 2.446 1.00 95.56 92 PRO A O 1
ATOM 752 N N . THR A 1 93 ? 3.163 -7.899 2.359 1.00 94.94 93 THR A N 1
ATOM 753 C CA . THR A 1 93 ? 3.057 -7.712 3.811 1.00 94.94 93 THR A CA 1
ATOM 754 C C . THR A 1 93 ? 1.671 -8.119 4.289 1.00 94.94 93 THR A C 1
ATOM 756 O O . THR A 1 93 ? 0.672 -7.836 3.629 1.00 94.94 93 THR A O 1
ATOM 759 N N . ILE A 1 94 ? 1.629 -8.803 5.431 1.00 96.31 94 ILE A N 1
ATOM 760 C CA . ILE A 1 94 ? 0.405 -9.216 6.119 1.00 96.31 94 ILE A CA 1
ATOM 761 C C . ILE A 1 94 ? 0.507 -8.701 7.548 1.00 96.31 94 ILE A C 1
ATOM 763 O O . ILE A 1 94 ? 1.470 -9.021 8.251 1.00 96.31 94 ILE A O 1
ATOM 767 N N . TRP A 1 95 ? -0.471 -7.914 7.986 1.00 95.31 95 TRP A N 1
ATOM 768 C CA . TRP A 1 95 ? -0.446 -7.320 9.318 1.00 95.31 95 TRP A CA 1
ATOM 769 C C . TRP A 1 95 ? -1.214 -8.168 10.341 1.00 95.31 95 TRP A C 1
ATOM 771 O O . TRP A 1 95 ? -2.220 -8.804 10.009 1.00 95.31 95 TRP A O 1
ATOM 781 N N . PRO A 1 96 ? -0.780 -8.188 11.615 1.00 95.50 96 PRO A N 1
ATOM 782 C CA . PRO A 1 96 ? -1.465 -8.955 12.649 1.00 95.50 96 PRO A CA 1
ATOM 783 C C . PRO A 1 96 ? -2.944 -8.566 12.794 1.00 95.50 96 PRO A C 1
ATOM 785 O O . PRO A 1 96 ? -3.286 -7.410 13.028 1.00 95.50 96 PRO A O 1
ATOM 788 N N . GLY A 1 97 ? -3.833 -9.558 12.715 1.00 95.12 97 GLY A N 1
ATOM 789 C CA . GLY A 1 97 ? -5.280 -9.362 12.856 1.00 95.12 97 GLY A CA 1
ATOM 790 C C . GLY A 1 97 ? -6.026 -9.070 11.549 1.00 95.12 97 GLY A C 1
ATOM 791 O O . GLY A 1 97 ? -7.256 -8.950 11.581 1.00 95.12 97 GLY A O 1
ATOM 792 N N . GLU A 1 98 ? -5.335 -8.997 10.412 1.00 96.12 98 GLU A N 1
ATOM 793 C CA . GLU A 1 98 ? -5.980 -8.960 9.100 1.00 96.12 98 GLU A CA 1
ATOM 794 C C . GLU A 1 98 ? -6.667 -10.294 8.768 1.00 96.12 98 GLU A C 1
ATOM 796 O O . GLU A 1 98 ? -6.225 -11.370 9.164 1.00 96.12 98 GLU A O 1
ATOM 801 N N . LEU A 1 99 ? -7.784 -10.203 8.044 1.00 96.06 99 LEU A N 1
ATOM 802 C CA . LEU A 1 99 ? -8.423 -11.349 7.377 1.00 96.06 99 LEU A CA 1
ATOM 803 C C . LEU A 1 99 ? -8.422 -11.157 5.862 1.00 96.06 99 LEU A C 1
ATOM 805 O O . LEU A 1 99 ? -8.221 -12.104 5.112 1.00 96.06 99 LEU A O 1
ATOM 809 N N . LEU A 1 100 ? -8.654 -9.918 5.427 1.00 95.81 100 LEU A N 1
ATOM 810 C CA . LEU A 1 100 ? -8.424 -9.484 4.060 1.00 95.81 100 LEU A CA 1
ATOM 811 C C . LEU A 1 100 ? -7.002 -8.938 4.015 1.00 95.81 100 LEU A C 1
ATOM 813 O O . LEU A 1 100 ? -6.722 -7.938 4.672 1.00 95.81 100 LEU A O 1
ATOM 817 N N . VAL A 1 101 ? -6.127 -9.647 3.311 1.00 95.44 101 VAL A N 1
ATOM 818 C CA . VAL A 1 101 ? -4.699 -9.330 3.223 1.00 95.44 101 VAL A CA 1
ATOM 819 C C . VAL A 1 101 ? -4.373 -8.608 1.923 1.00 95.44 101 VAL A C 1
ATOM 821 O O . VAL A 1 101 ? -5.163 -8.600 0.977 1.00 95.44 101 VAL A O 1
ATOM 824 N N . GLY A 1 102 ? -3.162 -8.065 1.870 1.00 90.38 102 GLY A N 1
ATOM 825 C CA . GLY A 1 102 ? -2.635 -7.359 0.715 1.00 90.38 102 GLY A CA 1
ATOM 826 C C . GLY A 1 102 ? -2.534 -5.863 0.970 1.00 90.38 102 GLY A C 1
ATOM 827 O O . GLY A 1 102 ? -3.200 -5.289 1.825 1.00 90.38 102 GLY A O 1
ATOM 828 N N . GLY A 1 103 ? -1.671 -5.223 0.199 1.00 91.50 103 GLY A N 1
ATOM 829 C CA . GLY A 1 103 ? -1.397 -3.801 0.292 1.00 91.50 103 GLY A CA 1
ATOM 830 C C . GLY A 1 103 ? -0.709 -3.333 -0.979 1.00 91.50 103 GLY A C 1
ATOM 831 O O . GLY A 1 103 ? -0.216 -4.140 -1.766 1.00 91.50 103 GLY A O 1
ATOM 832 N N . LYS A 1 104 ? -0.694 -2.017 -1.202 1.00 93.12 104 LYS A N 1
ATOM 833 C CA . LYS A 1 104 ? -0.017 -1.435 -2.371 1.00 93.12 104 LYS A CA 1
ATOM 834 C C . LYS A 1 104 ? 1.506 -1.541 -2.268 1.00 93.12 104 LYS A C 1
ATOM 836 O O . LYS A 1 104 ? 2.173 -1.607 -3.292 1.00 93.12 104 LYS A O 1
ATOM 841 N N . THR A 1 105 ? 2.037 -1.509 -1.048 1.00 95.38 105 THR A N 1
ATOM 842 C CA . THR A 1 105 ? 3.465 -1.618 -0.723 1.00 95.38 105 THR A CA 1
ATOM 843 C C . THR A 1 105 ? 3.624 -2.348 0.611 1.00 95.38 105 THR A C 1
ATOM 845 O O . THR A 1 105 ? 2.628 -2.706 1.244 1.00 95.38 105 THR A O 1
ATOM 848 N N . TYR A 1 106 ? 4.864 -2.507 1.077 1.00 95.06 106 TYR A N 1
ATOM 849 C CA . TYR A 1 106 ? 5.160 -3.050 2.404 1.00 95.06 106 TYR A CA 1
ATOM 850 C C . TYR A 1 106 ? 4.847 -2.097 3.576 1.00 95.06 106 TYR A C 1
ATOM 852 O O . TYR A 1 106 ? 5.000 -2.461 4.741 1.00 95.06 106 TYR A O 1
ATOM 860 N N . HIS A 1 107 ? 4.396 -0.869 3.308 1.00 95.81 107 HIS A N 1
ATOM 861 C CA . HIS A 1 107 ? 3.950 0.062 4.345 1.00 95.81 107 HIS A CA 1
ATOM 862 C C . HIS A 1 107 ? 2.440 -0.057 4.583 1.00 95.81 107 HIS A C 1
ATOM 864 O O . HIS A 1 107 ? 1.664 -0.124 3.631 1.00 95.81 107 HIS A O 1
ATOM 870 N N . TYR A 1 108 ? 2.004 0.031 5.846 1.00 95.19 108 TYR A N 1
ATOM 871 C CA . TYR A 1 108 ? 0.577 -0.028 6.207 1.00 95.19 108 TYR A CA 1
ATOM 872 C C . TYR A 1 108 ? -0.250 1.067 5.507 1.00 95.19 108 TYR A C 1
ATOM 874 O O . TYR A 1 108 ? -1.322 0.809 4.969 1.00 95.19 108 TYR A O 1
ATOM 882 N N . ARG A 1 109 ? 0.275 2.301 5.463 1.00 95.69 109 ARG A N 1
ATOM 883 C CA . ARG A 1 109 ? -0.276 3.431 4.690 1.00 95.69 109 ARG A CA 1
ATOM 884 C C . ARG A 1 109 ? 0.665 3.799 3.550 1.00 95.69 109 ARG A C 1
ATOM 886 O O . ARG A 1 109 ? 1.198 4.905 3.476 1.00 95.69 109 ARG A O 1
ATOM 893 N N . GLY A 1 110 ? 0.900 2.808 2.702 1.00 93.75 110 GLY A N 1
ATOM 894 C CA . GLY A 1 110 ? 1.842 2.870 1.602 1.00 93.75 110 GLY A CA 1
ATOM 895 C C . GLY A 1 110 ? 1.257 3.355 0.283 1.00 93.75 110 GLY A C 1
ATOM 896 O O . GLY A 1 110 ? 0.194 2.909 -0.151 1.00 93.75 110 GLY A O 1
ATOM 897 N N . SER A 1 111 ? 2.010 4.204 -0.405 1.00 92.94 111 SER A N 1
ATOM 898 C CA . SER A 1 111 ? 1.846 4.461 -1.835 1.00 92.94 111 SER A CA 1
ATOM 899 C C . SER A 1 111 ? 3.210 4.441 -2.519 1.00 92.94 111 SER A C 1
ATOM 901 O O . SER A 1 111 ? 4.241 4.264 -1.875 1.00 92.94 111 SER A O 1
ATOM 903 N N . PHE A 1 112 ? 3.224 4.602 -3.829 1.00 91.81 112 PHE A N 1
ATOM 904 C CA . PHE A 1 112 ? 4.438 4.726 -4.616 1.00 91.81 112 PH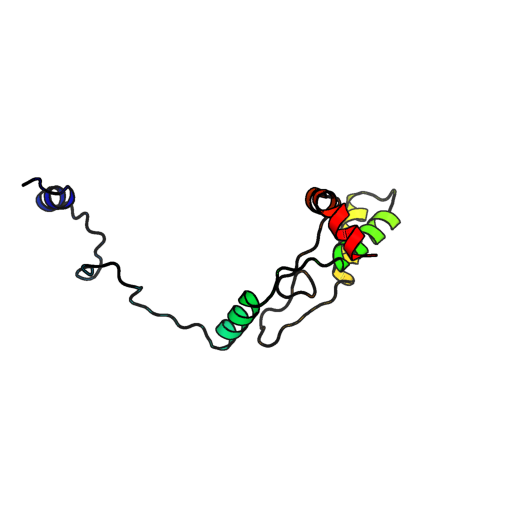E A CA 1
ATOM 905 C C . PHE A 1 112 ? 4.202 5.721 -5.749 1.00 91.81 112 PHE A C 1
ATOM 907 O O . PHE A 1 112 ? 3.057 5.887 -6.189 1.00 91.81 112 PHE A O 1
ATOM 914 N N . PRO A 1 113 ? 5.253 6.410 -6.204 1.00 89.31 113 PRO A N 1
ATOM 915 C CA . PRO A 1 113 ? 5.129 7.333 -7.311 1.00 89.31 113 PRO A CA 1
ATOM 916 C C . PRO A 1 113 ? 5.044 6.627 -8.655 1.00 89.31 113 PRO A C 1
ATOM 918 O O . PRO A 1 113 ? 5.492 5.493 -8.815 1.00 89.31 113 PRO A O 1
ATOM 921 N N . MET A 1 114 ? 4.500 7.349 -9.628 1.00 90.00 114 MET A N 1
ATOM 922 C CA . MET A 1 114 ? 4.461 6.954 -11.030 1.00 90.00 114 MET A CA 1
ATOM 923 C C . MET A 1 114 ? 5.134 8.070 -11.837 1.00 90.00 114 MET A C 1
ATOM 925 O O . MET A 1 114 ? 4.431 8.961 -12.315 1.00 90.00 114 MET A O 1
ATOM 929 N N . PRO A 1 115 ? 6.476 8.076 -11.945 1.00 85.31 115 PRO A N 1
ATOM 930 C CA . PRO A 1 115 ? 7.204 9.175 -12.582 1.00 85.31 115 PRO A CA 1
ATOM 931 C C . PRO A 1 115 ? 6.720 9.459 -14.012 1.00 85.31 115 PRO A C 1
ATOM 933 O O . PRO A 1 115 ? 6.499 10.596 -14.393 1.00 85.31 115 PRO A O 1
ATOM 936 N N . TRP A 1 116 ? 6.372 8.412 -14.761 1.00 85.19 116 TRP A N 1
ATOM 937 C CA . TRP A 1 116 ? 5.830 8.540 -16.117 1.00 85.19 116 TRP A CA 1
ATOM 938 C C . TRP A 1 116 ? 4.429 9.184 -16.210 1.00 85.19 116 TRP A C 1
ATOM 940 O O . TRP A 1 116 ? 3.985 9.463 -17.317 1.00 85.19 116 TRP A O 1
ATOM 950 N N . GLU A 1 117 ? 3.718 9.395 -15.095 1.00 84.50 117 GLU A N 1
ATOM 951 C CA . GLU A 1 117 ? 2.415 10.088 -15.060 1.00 84.50 117 GLU A CA 1
ATOM 952 C C . GLU A 1 117 ? 2.543 11.512 -14.504 1.00 84.50 117 GLU A C 1
ATOM 954 O O . GLU A 1 117 ? 1.962 12.457 -15.033 1.00 84.50 117 GLU A O 1
ATOM 959 N N . SER A 1 118 ? 3.256 11.668 -13.384 1.00 70.69 118 SER A N 1
ATOM 960 C CA . SER A 1 118 ? 3.385 12.950 -12.694 1.00 70.69 118 SER A CA 1
ATOM 961 C C . SER A 1 118 ? 4.637 12.979 -11.825 1.00 70.69 118 SER A C 1
ATOM 963 O O . SER A 1 118 ? 4.730 12.282 -10.812 1.00 70.69 118 SER A O 1
ATOM 965 N N . GLU A 1 119 ? 5.583 13.839 -12.202 1.00 75.50 119 GLU A N 1
ATOM 966 C CA . GLU A 1 119 ? 6.838 14.056 -11.468 1.00 75.50 119 GLU A CA 1
ATOM 967 C C . GLU A 1 119 ? 6.799 15.293 -10.566 1.00 75.50 119 GLU A C 1
ATOM 969 O O . GLU A 1 119 ? 7.728 15.530 -9.797 1.00 75.50 119 GLU A O 1
ATOM 974 N N . GLY A 1 120 ? 5.707 16.067 -10.604 1.00 73.00 120 GLY A N 1
ATOM 975 C CA . GLY A 1 120 ? 5.643 17.396 -9.989 1.00 73.00 120 GLY A CA 1
ATOM 976 C C . GLY A 1 120 ? 5.967 17.415 -8.492 1.00 73.00 120 GLY A C 1
ATOM 977 O O . GLY A 1 120 ? 6.575 18.365 -8.014 1.00 73.00 120 GLY A O 1
ATOM 978 N N . TYR A 1 121 ? 5.626 16.354 -7.753 1.00 71.56 121 TYR A N 1
ATOM 979 C CA . TYR A 1 121 ? 5.993 16.240 -6.338 1.00 71.56 121 TYR A CA 1
ATOM 980 C C . TYR A 1 121 ? 7.503 16.054 -6.126 1.00 71.56 121 TYR A C 1
ATOM 982 O O . TYR A 1 121 ? 8.067 16.691 -5.241 1.00 71.56 121 TYR A O 1
ATOM 990 N N . PHE A 1 122 ? 8.155 15.205 -6.927 1.00 70.75 122 PHE A N 1
ATOM 991 C CA . PHE A 1 122 ? 9.590 14.934 -6.795 1.00 70.75 122 PHE A CA 1
ATOM 992 C C . PHE A 1 122 ? 10.408 16.129 -7.232 1.00 70.75 122 PHE A C 1
ATOM 994 O O . PHE A 1 122 ? 11.319 16.510 -6.514 1.00 70.75 122 PHE A O 1
ATOM 1001 N N . MET A 1 123 ? 10.019 16.774 -8.331 1.00 75.44 123 MET A N 1
ATOM 1002 C CA . MET A 1 123 ? 10.664 18.009 -8.770 1.00 75.44 123 MET A CA 1
ATOM 1003 C C . MET A 1 123 ? 10.514 19.125 -7.728 1.00 75.44 123 MET A C 1
ATOM 1005 O O . MET A 1 123 ? 11.468 19.832 -7.433 1.00 75.44 123 MET A O 1
ATOM 1009 N N . ALA A 1 124 ? 9.341 19.261 -7.096 1.00 79.69 124 ALA A N 1
ATOM 1010 C CA . ALA A 1 124 ? 9.125 20.272 -6.055 1.00 79.69 124 ALA A CA 1
ATOM 1011 C C . ALA A 1 124 ? 9.889 19.998 -4.745 1.00 79.69 124 ALA A C 1
ATOM 1013 O O . ALA A 1 124 ? 10.008 20.893 -3.907 1.00 79.69 124 ALA A O 1
ATOM 1014 N N . LYS A 1 125 ? 10.352 18.762 -4.536 1.00 80.31 125 LYS A N 1
ATOM 1015 C CA . LYS A 1 125 ? 11.053 18.312 -3.325 1.00 80.31 125 LYS A CA 1
ATOM 1016 C C . LYS A 1 125 ? 12.483 17.845 -3.592 1.00 80.31 125 LYS A C 1
ATOM 1018 O O . LYS A 1 125 ? 13.114 17.315 -2.682 1.00 80.31 125 LYS A O 1
ATOM 1023 N N . GLU A 1 126 ? 12.987 18.059 -4.804 1.00 80.25 126 GLU A N 1
ATOM 1024 C CA . GLU A 1 126 ? 14.259 17.522 -5.286 1.00 80.25 126 GLU A CA 1
ATOM 1025 C C . GLU A 1 126 ? 15.418 17.908 -4.364 1.00 80.25 126 GLU A C 1
ATOM 1027 O O . GLU A 1 126 ? 16.110 17.026 -3.858 1.00 80.25 126 GLU A O 1
ATOM 1032 N N . ASP A 1 127 ? 15.549 19.199 -4.051 1.00 78.81 127 ASP A N 1
ATOM 1033 C CA . ASP A 1 127 ? 16.625 19.719 -3.200 1.00 78.81 127 ASP A CA 1
ATOM 1034 C C . ASP A 1 127 ? 16.604 19.118 -1.785 1.00 78.81 127 ASP A C 1
ATOM 1036 O O . ASP A 1 127 ? 17.641 18.710 -1.261 1.00 78.81 127 ASP A O 1
ATOM 1040 N N . GLU A 1 128 ? 15.425 19.015 -1.161 1.00 83.94 128 GLU A N 1
ATOM 1041 C CA . GLU A 1 128 ? 15.276 18.403 0.169 1.00 83.94 128 GLU A CA 1
ATOM 1042 C C . GLU A 1 128 ? 15.640 16.915 0.142 1.00 83.94 128 GLU A C 1
ATOM 1044 O O . GLU A 1 128 ? 16.305 16.415 1.049 1.00 83.94 128 GLU A O 1
ATOM 1049 N N . LEU A 1 129 ? 15.195 16.189 -0.883 1.00 78.56 129 LEU A N 1
ATOM 1050 C CA . LEU A 1 129 ? 15.468 14.760 -1.013 1.00 78.56 129 LEU A CA 1
ATOM 1051 C C . LEU A 1 129 ? 16.950 14.496 -1.297 1.00 78.56 129 LEU A C 1
ATOM 1053 O O . LEU A 1 129 ? 17.511 13.571 -0.713 1.00 78.56 129 LEU A O 1
ATOM 1057 N N . TYR A 1 130 ? 17.585 15.319 -2.133 1.00 78.38 130 TYR A N 1
ATOM 1058 C CA . TYR A 1 130 ? 19.009 15.221 -2.441 1.00 78.38 130 TYR A CA 1
ATOM 1059 C C . TYR A 1 130 ? 19.876 15.465 -1.201 1.00 78.38 130 TYR A C 1
ATOM 1061 O O . TYR A 1 130 ? 20.763 14.668 -0.913 1.00 78.38 130 TYR A O 1
ATOM 1069 N N . GLN A 1 131 ? 19.584 16.509 -0.417 1.00 83.19 131 GLN A N 1
ATOM 1070 C CA . GLN A 1 131 ? 20.332 16.802 0.813 1.00 83.19 131 GLN A CA 1
ATOM 1071 C C . GLN A 1 131 ? 20.189 15.704 1.873 1.00 83.19 131 GLN A C 1
ATOM 1073 O O . GLN A 1 131 ? 21.153 15.398 2.562 1.00 83.19 131 GLN A O 1
ATOM 1078 N N . ASN A 1 132 ? 19.014 15.080 1.989 1.00 80.06 132 ASN A N 1
ATOM 1079 C CA . ASN A 1 132 ? 18.810 13.958 2.913 1.00 80.06 132 ASN A CA 1
ATOM 1080 C C . ASN A 1 132 ? 19.525 12.663 2.479 1.00 80.06 132 ASN A C 1
ATOM 1082 O O . ASN A 1 132 ? 19.592 11.721 3.268 1.00 80.06 132 ASN A O 1
ATOM 1086 N N . ALA A 1 133 ? 19.988 12.583 1.228 1.00 76.19 133 ALA A N 1
ATOM 1087 C CA . ALA A 1 133 ? 20.664 11.414 0.667 1.00 76.19 133 ALA A CA 1
ATOM 1088 C C . ALA A 1 133 ? 22.203 11.519 0.674 1.00 76.19 133 ALA A C 1
ATOM 1090 O O . ALA A 1 133 ? 22.860 10.525 0.354 1.00 76.19 133 ALA A O 1
ATOM 1091 N N . LEU A 1 134 ? 22.758 12.694 1.007 1.00 70.38 134 LEU A N 1
ATOM 1092 C CA . LEU A 1 134 ? 24.192 12.929 1.240 1.00 70.38 134 LEU A CA 1
ATOM 1093 C C . LEU A 1 134 ? 24.595 12.528 2.666 1.00 70.38 134 LEU A C 1
ATOM 1095 O O . LEU A 1 134 ? 25.722 12.002 2.811 1.00 70.38 134 LEU A O 1
#